Protein AF-A0AAJ1FT06-F1 (afdb_monomer_lite)

Sequence (87 aa):
MRHETLPFSAAVRMNEQDKEELRSMTGENPMYSESKIIRAAIRFFGAVSEDVRRDIIIASLNKEDVRPVMRRHGICVPTEMDESSLE

pLDDT: mean 79.84, std 15.59, range [39.38, 94.75]

Structure (mmCIF, N/CA/C/O backbone):
data_AF-A0AAJ1FT0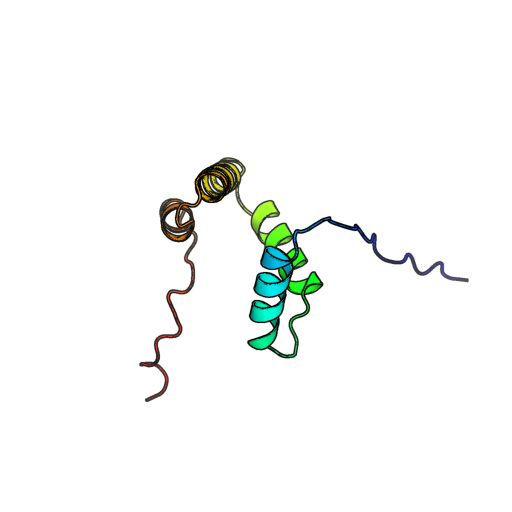6-F1
#
_entry.id   AF-A0AAJ1FT06-F1
#
loop_
_atom_site.group_PDB
_atom_site.id
_atom_site.type_symbol
_atom_site.label_atom_id
_atom_site.label_alt_id
_atom_site.label_comp_id
_atom_site.label_asym_id
_atom_site.label_entity_id
_atom_site.label_seq_id
_atom_site.pdbx_PDB_ins_code
_atom_site.Cartn_x
_atom_site.Cartn_y
_atom_site.Cartn_z
_atom_site.occupancy
_atom_site.B_iso_or_equiv
_atom_site.auth_seq_id
_atom_site.auth_comp_id
_atom_site.auth_asym_id
_atom_site.auth_atom_id
_atom_site.pdbx_PDB_model_num
ATOM 1 N N . MET A 1 1 ? 17.652 -15.528 30.716 1.00 48.47 1 MET A N 1
ATOM 2 C CA . MET A 1 1 ? 16.453 -14.788 30.268 1.00 48.47 1 MET A CA 1
ATOM 3 C C . MET A 1 1 ? 16.567 -14.610 28.764 1.00 48.47 1 MET A C 1
ATOM 5 O O . MET A 1 1 ? 17.598 -14.121 28.321 1.00 48.47 1 MET A O 1
ATOM 9 N N . ARG A 1 2 ? 15.608 -15.099 27.969 1.00 52.28 2 ARG A N 1
ATOM 10 C CA . ARG A 1 2 ? 15.611 -14.862 26.517 1.00 52.28 2 ARG A CA 1
ATOM 11 C C . ARG A 1 2 ? 15.115 -13.434 26.301 1.00 52.28 2 ARG A C 1
ATOM 13 O O . ARG A 1 2 ? 14.020 -13.117 26.747 1.00 52.28 2 ARG A O 1
ATOM 20 N N . HIS A 1 3 ? 15.927 -12.579 25.688 1.00 55.91 3 HIS A N 1
ATOM 21 C CA . HIS A 1 3 ? 15.449 -11.284 25.216 1.00 55.91 3 HIS A CA 1
ATOM 22 C C . HIS A 1 3 ? 14.489 -11.549 24.057 1.00 55.91 3 HIS A C 1
ATOM 24 O O . HIS A 1 3 ? 14.928 -11.842 22.946 1.00 55.91 3 HIS A O 1
ATOM 30 N N . GLU A 1 4 ? 13.185 -11.493 24.317 1.00 56.66 4 GLU A N 1
ATOM 31 C CA . GLU A 1 4 ? 12.200 -11.361 23.249 1.00 56.66 4 GLU A CA 1
ATOM 32 C C . GLU A 1 4 ? 12.472 -10.027 22.558 1.00 56.66 4 GLU A C 1
ATOM 34 O O . GLU A 1 4 ? 12.249 -8.950 23.111 1.00 56.66 4 GLU A O 1
ATOM 39 N N . THR A 1 5 ? 13.068 -10.090 21.370 1.00 64.31 5 THR A N 1
ATOM 40 C CA . THR A 1 5 ? 13.261 -8.905 20.545 1.00 64.31 5 THR A CA 1
ATOM 41 C C . THR A 1 5 ? 11.886 -8.500 20.036 1.00 64.31 5 THR A C 1
ATOM 43 O O . THR A 1 5 ? 11.317 -9.174 19.177 1.00 64.31 5 THR A O 1
ATOM 46 N N . LEU A 1 6 ? 11.324 -7.432 20.602 1.00 60.62 6 LEU A N 1
ATOM 47 C CA . LEU A 1 6 ? 10.101 -6.846 20.070 1.00 60.62 6 LEU A CA 1
ATOM 48 C C . LEU A 1 6 ? 10.353 -6.449 18.606 1.00 60.62 6 LEU A C 1
ATOM 50 O O . LEU A 1 6 ? 11.416 -5.896 18.301 1.00 60.62 6 LEU A O 1
ATOM 54 N N . PRO A 1 7 ? 9.420 -6.744 17.687 1.00 62.56 7 PRO A N 1
ATOM 55 C CA . PRO A 1 7 ? 9.586 -6.371 16.293 1.00 62.56 7 PRO A CA 1
ATOM 56 C C . PRO A 1 7 ? 9.724 -4.851 16.175 1.00 62.56 7 PRO A C 1
ATOM 58 O O . PRO A 1 7 ? 9.068 -4.098 16.897 1.00 62.56 7 PRO A O 1
ATOM 61 N N . PHE A 1 8 ? 10.574 -4.406 15.249 1.00 71.00 8 PHE A N 1
ATOM 62 C CA . PHE A 1 8 ? 10.740 -2.990 14.938 1.00 71.00 8 PHE A CA 1
ATOM 63 C C . PHE A 1 8 ? 9.376 -2.349 14.642 1.00 71.00 8 PHE A C 1
ATOM 65 O O . PHE A 1 8 ? 8.640 -2.808 13.765 1.00 71.00 8 PHE A O 1
ATOM 72 N N . SER A 1 9 ? 9.048 -1.296 15.392 1.00 71.19 9 SER A N 1
ATOM 73 C CA . SER A 1 9 ? 7.823 -0.517 15.231 1.00 71.19 9 SER A CA 1
ATOM 74 C C . SER A 1 9 ? 8.178 0.854 14.672 1.00 71.19 9 SER A C 1
ATOM 76 O O . SER A 1 9 ? 8.958 1.591 15.277 1.00 71.19 9 SER A O 1
ATOM 78 N N . ALA A 1 10 ? 7.620 1.184 13.508 1.00 79.19 10 ALA A N 1
ATOM 79 C CA . ALA A 1 10 ? 7.776 2.484 12.870 1.00 79.19 10 ALA A CA 1
ATOM 80 C C . ALA A 1 10 ? 6.480 3.285 12.997 1.00 79.19 10 ALA A C 1
ATOM 82 O O . ALA A 1 10 ? 5.396 2.769 12.720 1.00 79.19 10 ALA A O 1
ATOM 83 N N . ALA A 1 11 ? 6.601 4.556 13.376 1.00 81.88 11 ALA A N 1
ATOM 84 C CA . ALA A 1 11 ? 5.492 5.499 13.361 1.00 81.88 11 ALA A CA 1
ATOM 85 C C . ALA A 1 11 ? 5.503 6.286 12.044 1.00 81.88 11 ALA A C 1
ATOM 87 O O . ALA A 1 11 ? 6.517 6.886 11.686 1.00 81.88 11 ALA A O 1
ATOM 88 N N . VAL A 1 12 ? 4.370 6.303 11.341 1.00 82.00 12 VAL A N 1
ATOM 89 C CA . VAL A 1 12 ? 4.170 7.084 10.113 1.00 82.00 12 VAL A CA 1
ATOM 90 C C . VAL A 1 12 ? 3.123 8.157 10.390 1.00 82.00 12 VAL A C 1
ATOM 92 O O . VAL A 1 12 ? 2.108 7.893 11.033 1.00 82.00 12 VAL A O 1
ATOM 95 N N . ARG A 1 13 ? 3.376 9.387 9.932 1.00 84.81 13 ARG A N 1
ATOM 96 C CA . ARG A 1 13 ? 2.381 10.465 9.976 1.00 84.81 13 ARG A CA 1
ATOM 97 C C . ARG A 1 13 ? 1.500 10.367 8.737 1.00 84.81 13 ARG A C 1
ATOM 99 O O . ARG A 1 13 ? 2.014 10.395 7.626 1.00 84.81 13 ARG A O 1
ATOM 106 N N . MET A 1 14 ? 0.195 10.284 8.954 1.00 87.19 14 MET A N 1
ATOM 107 C CA . MET A 1 14 ? -0.839 10.316 7.921 1.00 87.19 14 MET A CA 1
ATOM 108 C C . MET A 1 14 ? -1.860 11.389 8.292 1.00 87.19 14 MET A C 1
ATOM 110 O O . MET A 1 14 ? -2.074 11.641 9.486 1.00 87.19 14 MET A O 1
ATOM 114 N N . ASN A 1 15 ? -2.457 12.029 7.287 1.00 92.69 15 ASN A N 1
ATOM 115 C CA . ASN A 1 15 ? -3.581 12.931 7.518 1.00 92.69 15 ASN A CA 1
ATOM 116 C C . ASN A 1 15 ? -4.819 12.114 7.962 1.00 92.69 15 ASN A C 1
ATOM 118 O O . ASN A 1 15 ? -4.801 10.884 7.918 1.00 92.69 15 ASN A O 1
ATOM 122 N N . GLU A 1 16 ? -5.866 12.778 8.451 1.00 92.75 16 GLU A N 1
ATOM 123 C CA . GLU A 1 16 ? -7.025 12.054 8.995 1.00 92.75 16 GLU A CA 1
ATOM 124 C C . GLU A 1 16 ? -7.870 11.376 7.905 1.00 92.75 16 GLU A C 1
ATOM 126 O O . GLU A 1 16 ? -8.338 10.264 8.124 1.00 92.75 16 GLU A O 1
ATOM 131 N N . GLN A 1 17 ? -7.956 11.972 6.713 1.00 91.75 17 GLN A N 1
ATOM 132 C CA . GLN A 1 17 ? -8.656 11.395 5.561 1.00 91.75 17 GLN A CA 1
ATOM 133 C C . GLN A 1 17 ? -8.052 10.040 5.154 1.00 91.75 17 GLN A C 1
ATOM 135 O O . GLN A 1 17 ? -8.761 9.040 5.091 1.00 91.75 17 GLN A O 1
ATOM 140 N N . ASP A 1 18 ? -6.730 9.968 4.970 1.00 88.00 18 ASP A N 1
ATOM 141 C CA . ASP A 1 18 ? -6.033 8.734 4.583 1.00 88.00 18 ASP A CA 1
ATOM 142 C C . ASP A 1 18 ? -6.174 7.644 5.663 1.00 88.00 18 ASP A C 1
ATOM 144 O O . ASP A 1 18 ? -6.184 6.448 5.367 1.00 88.00 18 ASP A O 1
ATOM 148 N N . LYS A 1 19 ? -6.259 8.038 6.944 1.00 89.06 19 LYS A N 1
ATOM 149 C CA . LYS A 1 19 ? -6.508 7.092 8.042 1.00 89.06 19 LYS A CA 1
ATOM 150 C C . LYS A 1 19 ? -7.935 6.562 8.020 1.00 89.06 19 LYS A C 1
ATOM 152 O O . LYS A 1 19 ? -8.127 5.383 8.301 1.00 89.06 19 LYS A O 1
ATOM 157 N N . GLU A 1 20 ? -8.923 7.408 7.744 1.00 90.19 20 GLU A N 1
ATOM 158 C CA . GLU A 1 20 ? -10.320 6.986 7.623 1.00 90.19 20 GLU A CA 1
ATOM 159 C C . GLU A 1 20 ? -10.502 6.015 6.454 1.00 90.19 20 GLU A C 1
ATOM 161 O O . GLU A 1 20 ? -11.135 4.973 6.623 1.00 90.19 20 GLU A O 1
ATOM 166 N N . GLU A 1 21 ? -9.861 6.284 5.316 1.00 87.44 21 GLU A N 1
ATOM 167 C CA . GLU A 1 21 ? -9.821 5.363 4.175 1.00 87.44 21 GLU A CA 1
ATOM 168 C C . GLU A 1 21 ? -9.124 4.042 4.533 1.00 87.44 21 GLU A C 1
ATOM 170 O O . GLU A 1 21 ? -9.630 2.964 4.236 1.00 87.44 21 GLU A O 1
ATOM 175 N N . LEU A 1 22 ? -8.001 4.081 5.256 1.00 87.56 22 LEU A N 1
ATOM 176 C CA . LEU A 1 22 ? -7.345 2.852 5.710 1.00 87.56 22 LEU A CA 1
ATOM 177 C C . LEU A 1 22 ? -8.219 2.048 6.691 1.00 87.56 22 LEU A C 1
ATOM 179 O O . LEU A 1 22 ? -8.208 0.815 6.669 1.00 87.56 22 LEU A O 1
ATOM 183 N N . ARG A 1 23 ? -8.978 2.729 7.556 1.00 88.19 23 ARG A N 1
ATOM 184 C CA . ARG A 1 23 ? -9.926 2.096 8.483 1.00 88.19 23 ARG A CA 1
ATOM 185 C C . ARG A 1 23 ? -11.099 1.468 7.755 1.00 88.19 23 ARG A C 1
ATOM 187 O O . ARG A 1 23 ? -11.494 0.366 8.131 1.00 88.19 23 ARG A O 1
ATOM 194 N N . SER A 1 24 ? -11.637 2.112 6.722 1.00 87.31 24 SER A N 1
ATOM 195 C CA . SER A 1 24 ? -12.750 1.543 5.957 1.00 87.31 24 SER A CA 1
ATOM 196 C C . SER A 1 24 ? -12.357 0.206 5.319 1.00 87.31 24 SER A C 1
ATOM 198 O O . SER A 1 24 ? -13.117 -0.754 5.429 1.00 87.31 24 SER A O 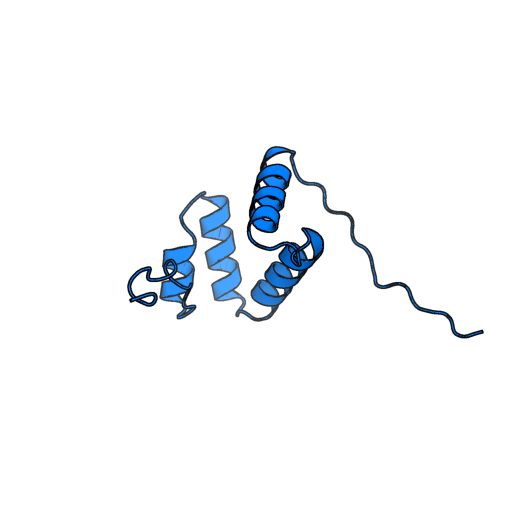1
ATOM 200 N N . MET A 1 25 ? -11.117 0.077 4.828 1.00 82.81 25 MET A N 1
ATOM 201 C CA . MET A 1 25 ? -10.570 -1.190 4.314 1.00 82.81 25 MET A CA 1
ATOM 202 C C . MET A 1 25 ? -10.509 -2.315 5.364 1.00 82.81 25 MET A C 1
ATOM 204 O O . MET A 1 25 ? -10.497 -3.494 5.015 1.00 82.81 25 MET A O 1
ATOM 208 N N . THR A 1 26 ? -10.447 -1.991 6.661 1.00 83.12 26 THR A N 1
ATOM 209 C CA . THR A 1 26 ? -10.524 -3.006 7.732 1.00 83.12 26 THR A CA 1
ATOM 210 C C . THR A 1 26 ? -11.956 -3.454 8.023 1.00 83.12 26 THR A C 1
ATOM 212 O O . THR A 1 26 ? -12.155 -4.544 8.554 1.00 83.12 26 THR A O 1
ATOM 215 N N . GLY A 1 27 ? -12.957 -2.651 7.646 1.00 75.50 27 GLY A N 1
ATOM 216 C CA . GLY A 1 27 ? -14.372 -2.981 7.824 1.00 75.50 27 GLY A CA 1
ATOM 217 C C . GLY A 1 27 ? -14.819 -4.190 6.999 1.00 75.50 27 GLY A C 1
ATOM 218 O O . GLY A 1 27 ? -15.733 -4.902 7.403 1.00 75.50 27 GLY A O 1
ATOM 219 N N . GLU A 1 28 ? -14.132 -4.467 5.890 1.00 69.44 28 GLU A N 1
ATOM 220 C CA . GLU A 1 28 ? -14.436 -5.578 4.981 1.00 69.44 28 GLU A CA 1
ATOM 221 C C . GLU A 1 28 ? -13.979 -6.946 5.520 1.00 69.44 28 GLU A C 1
ATOM 223 O O . GLU A 1 28 ? -14.459 -7.986 5.066 1.00 69.44 28 GLU A O 1
ATOM 228 N N . ASN A 1 29 ? -13.064 -6.987 6.500 1.00 68.25 29 ASN A N 1
ATOM 229 C CA . ASN A 1 29 ? -12.583 -8.242 7.076 1.00 68.25 29 ASN A CA 1
ATOM 230 C C . ASN A 1 29 ? -12.153 -8.084 8.551 1.00 68.25 29 ASN A C 1
ATOM 232 O O . ASN A 1 29 ? -11.110 -7.480 8.814 1.00 68.25 29 ASN A O 1
ATOM 236 N N . PRO A 1 30 ? -12.842 -8.731 9.515 1.00 68.25 30 PRO A N 1
ATOM 237 C CA . PRO A 1 30 ? -12.544 -8.620 10.950 1.00 68.25 30 PRO A CA 1
ATOM 238 C C . PRO A 1 30 ? -11.111 -9.008 11.348 1.00 68.25 30 PRO A C 1
ATOM 240 O O . PRO A 1 30 ? -10.639 -8.655 12.427 1.00 68.25 30 PRO A O 1
ATOM 243 N N . MET A 1 31 ? -10.407 -9.764 10.500 1.00 76.00 31 MET A N 1
ATOM 244 C CA . MET A 1 31 ? -9.041 -10.221 10.757 1.00 76.00 31 MET A CA 1
ATOM 245 C C . MET A 1 31 ? -7.968 -9.269 10.215 1.00 76.00 31 MET A C 1
ATOM 247 O O . MET A 1 31 ? -6.772 -9.483 10.483 1.00 76.00 31 MET A O 1
ATOM 251 N N . TYR A 1 32 ? -8.348 -8.246 9.446 1.00 80.12 32 TYR A N 1
ATOM 252 C CA . TYR A 1 32 ? -7.434 -7.261 8.876 1.00 80.12 32 TYR A CA 1
ATOM 253 C C . TYR A 1 32 ? -7.320 -6.066 9.819 1.00 80.12 32 TYR A C 1
ATOM 255 O O . TYR A 1 32 ? -8.297 -5.420 10.164 1.00 80.12 32 TYR A O 1
ATOM 263 N N . SER A 1 33 ? -6.095 -5.778 10.260 1.00 87.62 33 SER A N 1
ATOM 264 C CA . SER A 1 33 ? -5.787 -4.544 10.982 1.00 87.62 33 SER A CA 1
ATOM 265 C C . SER A 1 33 ? -5.076 -3.566 10.057 1.00 87.62 33 SER A C 1
ATOM 267 O O . SER A 1 33 ? -4.378 -4.000 9.136 1.00 87.62 33 SER A O 1
ATOM 269 N N . GLU A 1 34 ? -5.168 -2.266 10.345 1.00 88.06 34 GLU A N 1
ATOM 270 C CA . GLU A 1 34 ? -4.461 -1.202 9.610 1.00 88.06 34 GLU A CA 1
ATOM 271 C C . GLU A 1 34 ? -2.978 -1.570 9.385 1.00 88.06 34 GLU A C 1
ATOM 273 O O . GLU A 1 34 ? -2.460 -1.536 8.269 1.00 88.06 34 GLU A O 1
ATOM 278 N N . SER A 1 35 ? -2.292 -2.063 10.426 1.00 87.06 35 SER A N 1
ATOM 279 C CA . SER A 1 35 ? -0.889 -2.481 10.318 1.00 87.06 35 SER A CA 1
ATOM 280 C C . SER A 1 35 ? -0.670 -3.713 9.430 1.00 87.06 35 SER A C 1
ATOM 282 O O . SER A 1 35 ? 0.408 -3.859 8.855 1.00 87.06 35 SER A O 1
ATOM 284 N N . LYS A 1 36 ? -1.632 -4.645 9.336 1.00 88.12 36 LYS A N 1
ATOM 285 C CA . LYS A 1 36 ? -1.540 -5.781 8.398 1.00 88.12 36 LYS A CA 1
ATOM 286 C C . LYS A 1 36 ? -1.682 -5.299 6.957 1.00 88.12 36 LYS A C 1
ATOM 288 O O . LYS A 1 36 ? -0.899 -5.752 6.127 1.00 88.12 36 LYS A O 1
ATOM 293 N N . ILE A 1 37 ? -2.597 -4.366 6.699 1.00 87.38 37 ILE A N 1
ATOM 294 C CA . ILE A 1 37 ? -2.793 -3.759 5.376 1.00 87.38 37 ILE A CA 1
ATOM 295 C C . ILE A 1 37 ? -1.517 -3.031 4.945 1.00 87.38 37 ILE A C 1
ATOM 297 O O . ILE A 1 37 ? -0.962 -3.342 3.893 1.00 87.38 37 ILE A O 1
ATOM 301 N N . ILE A 1 38 ? -0.965 -2.167 5.806 1.00 89.06 38 ILE A N 1
ATOM 302 C CA . ILE A 1 38 ? 0.293 -1.455 5.526 1.00 89.06 38 ILE A CA 1
ATOM 303 C C . ILE A 1 38 ? 1.435 -2.443 5.252 1.00 89.06 38 ILE A C 1
ATOM 305 O O . ILE A 1 38 ? 2.178 -2.289 4.284 1.00 89.06 38 ILE A O 1
ATOM 309 N N . ARG A 1 39 ? 1.578 -3.502 6.062 1.00 88.00 39 ARG A N 1
ATOM 310 C CA . ARG A 1 39 ? 2.613 -4.524 5.827 1.00 88.00 39 ARG A CA 1
ATOM 311 C C . ARG A 1 39 ? 2.419 -5.268 4.507 1.00 88.00 39 ARG A C 1
ATOM 313 O O . ARG A 1 39 ? 3.415 -5.576 3.857 1.00 88.00 39 ARG A O 1
ATOM 320 N N . ALA A 1 40 ? 1.183 -5.581 4.123 1.00 87.50 40 ALA A N 1
ATOM 321 C CA . ALA A 1 40 ? 0.891 -6.219 2.843 1.00 87.50 40 ALA A CA 1
ATOM 322 C C . ALA A 1 40 ? 1.264 -5.297 1.672 1.00 87.50 40 ALA A C 1
ATOM 324 O O . ALA A 1 40 ? 1.966 -5.736 0.764 1.00 87.50 40 ALA A O 1
ATOM 325 N N . ALA A 1 41 ? 0.905 -4.013 1.752 1.00 87.12 41 ALA A N 1
ATOM 326 C CA . ALA A 1 41 ? 1.274 -3.010 0.757 1.00 87.12 41 ALA A CA 1
ATOM 327 C C . ALA A 1 41 ? 2.800 -2.857 0.628 1.00 87.12 41 ALA A C 1
ATOM 329 O O . ALA A 1 41 ? 3.335 -2.933 -0.475 1.00 87.12 41 ALA A O 1
ATOM 330 N N . ILE A 1 42 ? 3.531 -2.733 1.744 1.00 89.38 42 ILE A N 1
ATOM 331 C CA . ILE A 1 42 ? 5.003 -2.641 1.731 1.00 89.38 42 ILE A CA 1
ATOM 332 C C . ILE A 1 42 ? 5.627 -3.888 1.095 1.00 89.38 42 ILE A C 1
ATOM 334 O O . ILE A 1 42 ? 6.544 -3.774 0.283 1.00 89.38 42 ILE A O 1
ATOM 338 N N . ARG A 1 43 ? 5.130 -5.084 1.435 1.00 90.31 43 ARG A N 1
ATOM 339 C CA . ARG A 1 43 ? 5.613 -6.339 0.839 1.00 90.31 43 ARG A CA 1
ATOM 340 C C . ARG A 1 43 ? 5.358 -6.389 -0.660 1.00 90.31 43 ARG A C 1
ATOM 342 O O . ARG A 1 43 ? 6.253 -6.790 -1.393 1.00 90.31 43 ARG A O 1
ATOM 349 N N . PHE A 1 44 ? 4.182 -5.956 -1.105 1.00 88.62 44 PHE A N 1
ATOM 350 C CA . PHE A 1 44 ? 3.866 -5.843 -2.524 1.00 88.62 44 PHE A CA 1
ATOM 351 C C . PHE A 1 44 ? 4.853 -4.905 -3.234 1.00 88.62 44 PHE A C 1
ATOM 353 O O . PHE A 1 44 ? 5.518 -5.320 -4.180 1.00 88.62 44 PHE A O 1
ATOM 360 N N . PHE A 1 45 ? 5.045 -3.684 -2.724 1.00 87.75 45 PHE A N 1
ATOM 361 C CA . PHE A 1 45 ? 5.977 -2.718 -3.317 1.00 87.75 45 PHE A CA 1
ATOM 362 C C . PHE A 1 45 ? 7.445 -3.165 -3.279 1.00 87.75 45 PHE A C 1
ATOM 364 O O . PHE A 1 45 ? 8.228 -2.759 -4.139 1.00 87.75 45 PHE A O 1
ATOM 371 N N . GLY A 1 46 ? 7.825 -3.987 -2.299 1.00 89.31 46 GLY A N 1
ATOM 372 C CA . GLY A 1 46 ? 9.148 -4.606 -2.226 1.00 89.31 46 GLY A CA 1
ATOM 373 C C . GLY A 1 46 ? 9.333 -5.794 -3.175 1.00 89.31 46 GLY A C 1
ATOM 374 O O . GLY A 1 46 ? 10.464 -6.092 -3.542 1.00 89.31 46 GLY A O 1
ATOM 375 N N . ALA A 1 47 ? 8.249 -6.465 -3.572 1.00 89.25 47 ALA A N 1
ATOM 376 C CA . ALA A 1 47 ? 8.284 -7.630 -4.456 1.00 89.25 47 ALA A CA 1
ATOM 377 C C . ALA A 1 47 ? 8.251 -7.265 -5.950 1.00 89.25 47 ALA A C 1
ATOM 379 O O . ALA A 1 47 ? 8.692 -8.059 -6.779 1.00 89.25 47 ALA A O 1
ATOM 380 N N . VAL A 1 48 ? 7.730 -6.087 -6.305 1.00 90.44 48 VAL A N 1
ATOM 381 C CA . VAL A 1 48 ? 7.709 -5.600 -7.693 1.00 90.44 48 VAL A CA 1
ATOM 382 C C . VAL A 1 48 ? 9.043 -4.962 -8.098 1.00 90.44 48 VAL A C 1
ATOM 384 O O . VAL A 1 48 ? 9.801 -4.463 -7.256 1.00 90.44 48 VAL A O 1
ATOM 387 N N . SER A 1 49 ? 9.325 -4.955 -9.405 1.00 91.69 49 SER A N 1
ATOM 388 C CA . SER A 1 49 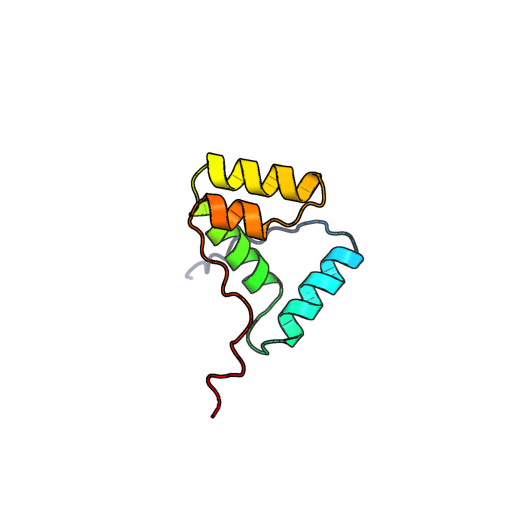? 10.517 -4.298 -9.949 1.00 91.69 49 SER A CA 1
ATOM 389 C C . SER A 1 49 ? 10.490 -2.785 -9.707 1.00 91.69 49 SER A C 1
ATOM 391 O O . SER A 1 49 ? 9.451 -2.184 -9.413 1.00 91.69 49 SER A O 1
ATOM 393 N N . GLU A 1 50 ? 11.660 -2.155 -9.811 1.00 93.12 50 GLU A N 1
ATOM 394 C CA . GLU A 1 50 ? 11.797 -0.714 -9.601 1.00 93.12 50 GLU A CA 1
ATOM 395 C C . GLU A 1 50 ? 10.958 0.112 -10.579 1.00 93.12 50 GLU A C 1
ATOM 397 O O . GLU A 1 50 ? 10.308 1.063 -10.146 1.00 93.12 50 GLU A O 1
ATOM 402 N N . ASP A 1 51 ? 10.889 -0.301 -11.845 1.00 92.75 51 ASP A N 1
ATOM 403 C CA . ASP A 1 51 ? 10.100 0.377 -12.878 1.00 92.75 51 ASP A CA 1
ATOM 404 C C . ASP A 1 51 ? 8.603 0.366 -12.548 1.00 92.75 51 ASP A C 1
ATOM 406 O O . ASP A 1 51 ? 7.945 1.405 -12.571 1.00 92.75 51 ASP A O 1
ATOM 410 N N . VAL A 1 52 ? 8.073 -0.788 -12.127 1.00 92.44 52 VAL A N 1
ATOM 411 C CA . VAL A 1 52 ? 6.666 -0.924 -11.718 1.00 92.44 52 VAL A CA 1
ATOM 412 C C . VAL A 1 52 ? 6.363 -0.016 -10.530 1.00 92.44 52 VAL A C 1
ATOM 414 O O . VAL A 1 52 ? 5.365 0.705 -10.519 1.00 92.44 52 VAL A O 1
ATOM 417 N N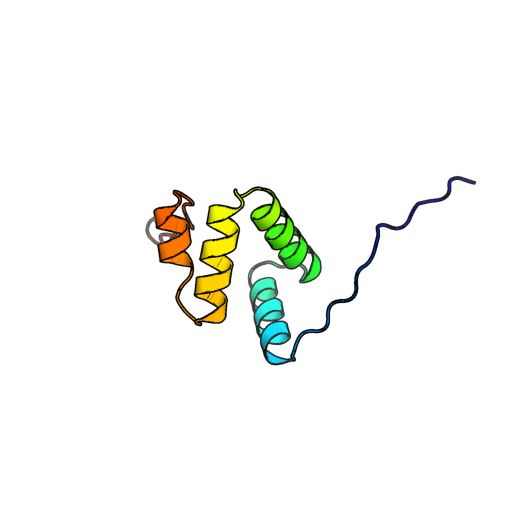 . ARG A 1 53 ? 7.232 -0.036 -9.513 1.00 93.44 53 ARG A N 1
ATOM 418 C CA . ARG A 1 53 ? 7.079 0.797 -8.317 1.00 93.44 53 ARG A CA 1
ATOM 419 C C . ARG A 1 53 ? 7.113 2.283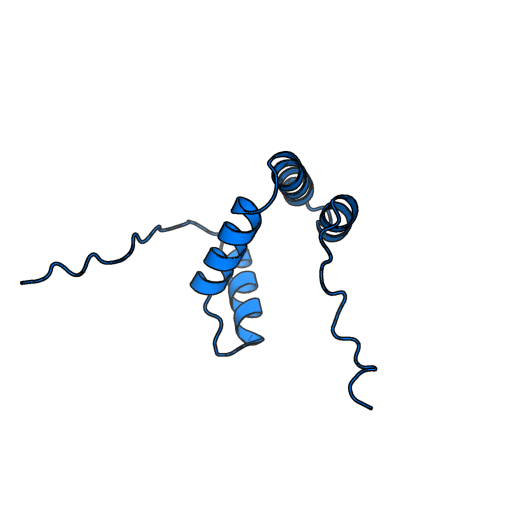 -8.673 1.00 93.44 53 ARG A C 1
ATOM 421 O O . ARG A 1 53 ? 6.288 3.037 -8.163 1.00 93.44 53 ARG A O 1
ATOM 428 N N . ARG A 1 54 ? 8.035 2.698 -9.545 1.00 94.31 54 ARG A N 1
ATOM 429 C CA . ARG A 1 54 ? 8.152 4.078 -10.027 1.00 94.31 54 ARG A CA 1
ATOM 430 C C . ARG A 1 54 ? 6.873 4.528 -10.726 1.00 94.31 54 ARG A C 1
ATOM 432 O O . ARG A 1 54 ? 6.348 5.584 -10.380 1.00 94.31 54 ARG A O 1
ATOM 439 N N . ASP A 1 55 ? 6.360 3.730 -11.653 1.00 94.56 55 ASP A N 1
ATOM 440 C CA . ASP A 1 55 ? 5.171 4.087 -12.428 1.00 94.56 55 ASP A CA 1
ATOM 441 C C . ASP A 1 55 ? 3.922 4.201 -11.547 1.00 94.56 55 ASP A C 1
ATOM 443 O O . ASP A 1 55 ? 3.146 5.146 -11.698 1.00 94.56 55 ASP A O 1
ATOM 447 N N . ILE A 1 56 ? 3.751 3.291 -10.580 1.00 92.06 56 ILE A N 1
ATOM 448 C CA . ILE A 1 56 ? 2.642 3.359 -9.615 1.00 92.06 56 ILE A CA 1
ATOM 449 C C . ILE A 1 56 ? 2.737 4.631 -8.763 1.00 92.06 56 ILE A C 1
ATOM 451 O O . ILE A 1 56 ? 1.728 5.307 -8.560 1.00 92.06 56 ILE A O 1
ATOM 455 N N . ILE A 1 57 ? 3.935 4.981 -8.279 1.00 91.19 57 ILE A N 1
ATOM 456 C CA . ILE A 1 57 ? 4.141 6.199 -7.481 1.00 91.19 57 ILE A CA 1
ATOM 457 C C . ILE A 1 57 ? 3.811 7.445 -8.307 1.00 91.19 57 ILE A C 1
ATOM 459 O O . ILE A 1 57 ? 3.110 8.324 -7.813 1.00 91.19 57 ILE A O 1
ATOM 463 N N . ILE A 1 58 ? 4.276 7.524 -9.557 1.00 94.75 58 ILE A N 1
ATOM 464 C CA . ILE A 1 58 ? 4.000 8.671 -10.434 1.00 94.75 58 ILE A CA 1
ATOM 465 C C . ILE A 1 58 ? 2.493 8.822 -10.666 1.00 94.75 58 ILE A C 1
ATOM 467 O O . ILE A 1 58 ? 1.958 9.912 -10.471 1.00 94.75 58 ILE A O 1
ATOM 471 N N . ALA A 1 59 ? 1.799 7.735 -11.011 1.00 93.75 59 ALA A N 1
ATOM 472 C CA . ALA A 1 59 ? 0.349 7.755 -11.195 1.00 93.75 59 ALA A CA 1
ATOM 473 C C . ALA A 1 59 ? -0.383 8.204 -9.918 1.00 93.75 59 ALA A C 1
ATOM 475 O O . ALA A 1 59 ? -1.237 9.086 -9.973 1.00 93.75 59 ALA A O 1
ATOM 476 N N . SER A 1 60 ? 0.011 7.680 -8.752 1.00 89.19 60 SER A N 1
ATOM 477 C CA . SER A 1 60 ? -0.574 8.065 -7.462 1.00 89.19 60 SER A CA 1
ATOM 478 C C . SER A 1 60 ? -0.356 9.547 -7.130 1.00 89.19 60 SER A C 1
ATOM 480 O O . SER A 1 60 ? -1.303 10.219 -6.721 1.00 89.19 60 SER A O 1
ATOM 482 N N . LEU A 1 61 ? 0.847 10.089 -7.358 1.00 90.56 61 LEU A N 1
ATOM 483 C CA . LEU A 1 61 ? 1.142 11.513 -7.141 1.00 90.56 61 LEU A CA 1
ATOM 484 C C . LEU A 1 61 ? 0.315 12.425 -8.058 1.00 90.56 61 LEU A C 1
ATOM 486 O O . LEU A 1 61 ? -0.071 13.520 -7.651 1.00 90.56 61 LEU A O 1
ATOM 490 N N . ASN A 1 62 ? -0.001 11.949 -9.263 1.00 94.56 62 ASN A N 1
ATOM 491 C CA . ASN A 1 62 ? -0.861 12.643 -10.219 1.00 94.56 62 ASN A CA 1
ATOM 492 C C . ASN A 1 62 ? -2.361 12.386 -9.996 1.00 94.56 62 ASN A C 1
ATOM 494 O O . ASN A 1 62 ? -3.180 12.910 -10.749 1.00 94.56 62 ASN A O 1
ATOM 498 N N . LYS A 1 63 ? -2.735 11.623 -8.956 1.00 89.75 63 LYS A N 1
ATOM 499 C CA . LYS A 1 63 ? -4.120 11.213 -8.660 1.00 89.75 63 LYS A CA 1
ATOM 500 C C . LYS A 1 63 ? -4.776 10.427 -9.804 1.00 89.75 63 LYS A C 1
ATOM 502 O O . LYS A 1 63 ? -5.989 10.488 -9.992 1.00 89.75 63 LYS A O 1
ATOM 507 N N . GLU A 1 64 ? -3.973 9.703 -10.575 1.00 92.25 64 GLU A N 1
ATOM 508 C CA . GLU A 1 64 ? -4.439 8.806 -11.625 1.00 92.25 64 GLU A CA 1
ATOM 509 C C . GLU A 1 64 ? -4.829 7.444 -11.041 1.00 92.25 64 GLU A C 1
ATOM 511 O O . GLU A 1 64 ? -4.319 7.009 -10.005 1.00 92.25 64 GLU A O 1
ATOM 516 N N . ASP A 1 65 ? -5.718 6.736 -11.737 1.00 88.81 65 ASP A N 1
ATOM 517 C CA . ASP A 1 65 ? -6.022 5.349 -11.405 1.00 88.81 65 ASP A CA 1
ATOM 518 C C . ASP A 1 65 ? -4.770 4.482 -11.609 1.00 88.81 65 ASP A C 1
ATOM 520 O O . ASP A 1 65 ? -4.200 4.419 -12.701 1.00 88.81 65 ASP A O 1
ATOM 524 N N . VAL A 1 66 ? -4.346 3.789 -10.554 1.00 89.94 66 VAL A N 1
ATOM 525 C CA . VAL A 1 66 ? -3.177 2.903 -10.587 1.00 89.94 66 VAL A CA 1
ATOM 526 C C . VAL A 1 66 ? -3.492 1.542 -11.214 1.00 89.94 66 VAL A C 1
ATOM 528 O O . VAL A 1 66 ? -2.573 0.846 -11.649 1.00 89.94 66 VAL A O 1
ATOM 531 N N . ARG A 1 67 ? -4.771 1.149 -11.336 1.00 89.31 67 ARG A N 1
ATOM 532 C CA . ARG A 1 67 ? -5.173 -0.162 -11.884 1.00 89.31 67 ARG A CA 1
ATOM 533 C C . ARG A 1 67 ? -4.710 -0.360 -13.337 1.00 89.31 67 ARG A C 1
ATOM 535 O O . ARG A 1 67 ? -4.136 -1.412 -13.623 1.00 89.31 67 ARG A O 1
ATOM 542 N N . PRO A 1 68 ? -4.872 0.605 -14.269 1.00 89.88 68 PRO A N 1
ATOM 543 C CA . PRO A 1 68 ? -4.318 0.497 -15.618 1.00 89.88 68 PRO A CA 1
ATOM 544 C C . PRO A 1 68 ? -2.791 0.374 -15.639 1.00 89.88 68 PRO A C 1
ATOM 546 O O . PRO A 1 68 ? -2.263 -0.376 -16.456 1.00 89.88 68 PRO A O 1
ATOM 549 N N . VAL A 1 69 ? -2.081 1.071 -14.746 1.00 89.94 69 VAL A N 1
ATOM 550 C CA . VAL A 1 69 ? -0.613 0.993 -14.638 1.00 89.94 69 VAL A CA 1
ATOM 551 C C . VAL A 1 69 ? -0.186 -0.402 -14.193 1.00 89.94 69 VAL A C 1
ATOM 553 O O . VAL A 1 69 ? 0.649 -1.028 -14.841 1.00 89.94 69 VAL A O 1
ATOM 556 N N . MET A 1 70 ? -0.825 -0.939 -13.152 1.00 88.94 70 MET A N 1
ATOM 557 C CA . MET A 1 70 ? -0.592 -2.307 -12.682 1.00 88.94 70 MET A CA 1
ATOM 558 C C . MET A 1 70 ? -0.862 -3.338 -13.789 1.00 88.94 70 MET A C 1
ATOM 560 O O . MET A 1 70 ? -0.042 -4.230 -14.006 1.00 88.94 70 MET A O 1
ATOM 564 N N . ARG A 1 71 ? -1.948 -3.172 -14.559 1.00 90.25 71 ARG A N 1
ATOM 565 C CA . ARG A 1 71 ? -2.284 -4.051 -15.694 1.00 90.25 71 ARG A CA 1
ATOM 566 C C . ARG A 1 71 ? -1.246 -4.008 -16.819 1.00 90.25 71 ARG A C 1
ATOM 568 O O . ARG A 1 71 ? -0.919 -5.063 -17.352 1.00 90.25 71 ARG A O 1
ATOM 575 N N . ARG A 1 72 ? -0.699 -2.833 -17.168 1.00 90.12 72 ARG A N 1
ATOM 576 C CA . ARG A 1 72 ? 0.383 -2.714 -18.178 1.00 90.12 72 ARG A CA 1
ATOM 577 C C . ARG A 1 72 ? 1.619 -3.525 -17.794 1.00 90.12 72 ARG A C 1
ATOM 579 O O . ARG A 1 72 ? 2.296 -4.051 -18.669 1.00 90.12 72 ARG A O 1
ATOM 586 N N . HIS A 1 73 ? 1.867 -3.653 -16.495 1.00 90.00 73 HIS A N 1
ATOM 587 C CA . HIS A 1 73 ? 2.968 -4.428 -15.927 1.00 90.00 73 HIS A CA 1
ATOM 588 C C . HIS A 1 73 ? 2.611 -5.895 -15.638 1.00 90.00 73 HIS A C 1
ATOM 590 O O . HIS A 1 73 ? 3.367 -6.598 -14.973 1.00 90.00 73 HIS A O 1
ATOM 596 N N . GLY A 1 74 ? 1.460 -6.375 -16.119 1.00 87.62 74 GLY A N 1
ATOM 597 C CA . GLY A 1 74 ? 1.021 -7.762 -15.938 1.00 87.62 74 GLY A CA 1
ATOM 598 C C . GLY A 1 74 ? 0.553 -8.104 -14.520 1.00 87.62 74 GLY A C 1
ATOM 599 O O . GLY A 1 74 ? 0.346 -9.276 -14.212 1.00 87.62 74 GLY A O 1
ATOM 600 N N . ILE A 1 75 ? 0.361 -7.109 -13.648 1.00 87.31 75 ILE A N 1
ATOM 601 C CA . ILE A 1 75 ? -0.162 -7.314 -12.295 1.00 87.31 75 ILE A CA 1
ATOM 602 C C . ILE A 1 75 ? -1.686 -7.316 -12.371 1.00 87.31 75 ILE A C 1
ATOM 604 O O . ILE A 1 75 ? -2.329 -6.276 -12.538 1.00 87.31 75 ILE A O 1
ATOM 608 N N . CYS A 1 76 ? -2.266 -8.511 -12.263 1.00 71.75 76 CYS A N 1
ATOM 609 C CA . CYS A 1 76 ? -3.708 -8.687 -12.294 1.00 71.75 76 CYS A CA 1
ATOM 610 C C . CYS A 1 76 ? -4.305 -8.261 -10.948 1.00 71.75 76 CYS A C 1
ATOM 612 O O . CYS A 1 76 ? -4.174 -8.962 -9.945 1.00 71.75 76 CYS A O 1
ATOM 614 N N . VAL A 1 77 ? -4.943 -7.093 -10.922 1.00 63.69 77 VAL A N 1
ATOM 615 C CA . VAL A 1 77 ? -5.822 -6.707 -9.815 1.00 63.69 77 VAL A CA 1
ATOM 616 C C . VAL A 1 77 ? -7.120 -7.493 -10.005 1.00 63.69 77 VAL A C 1
ATOM 618 O O . VAL A 1 77 ? -7.691 -7.384 -11.098 1.00 63.69 77 VAL A O 1
ATOM 621 N N . PRO A 1 78 ? -7.583 -8.286 -9.016 1.00 57.78 78 PRO A N 1
ATOM 622 C CA . PRO A 1 78 ? -8.896 -8.911 -9.079 1.00 57.78 78 PRO A CA 1
ATOM 623 C C . PRO A 1 78 ? -9.906 -7.814 -9.385 1.00 57.78 78 PRO A C 1
ATOM 625 O O . PRO A 1 78 ? -10.040 -6.842 -8.642 1.00 57.78 78 PRO A O 1
ATOM 628 N N . THR A 1 79 ? -10.517 -7.916 -10.556 1.00 50.53 79 THR A N 1
ATOM 629 C CA . THR A 1 79 ? -11.602 -7.019 -10.928 1.00 50.53 79 THR A CA 1
ATOM 630 C C . THR A 1 79 ? -12.780 -7.606 -10.180 1.00 50.53 79 THR A C 1
ATOM 632 O O . THR A 1 79 ? -13.043 -8.776 -10.415 1.00 50.53 79 THR A O 1
ATOM 635 N N . GLU A 1 80 ? -13.275 -6.865 -9.186 1.00 51.94 80 GLU A N 1
ATOM 636 C CA . GLU A 1 80 ? -14.522 -7.024 -8.421 1.00 51.94 80 GLU A CA 1
ATOM 637 C C . GLU A 1 80 ? -15.124 -8.430 -8.435 1.00 51.94 80 GLU A C 1
ATOM 639 O O . GLU A 1 80 ? -15.462 -8.927 -9.501 1.00 51.94 80 GLU A O 1
ATOM 644 N N . MET A 1 81 ? -15.257 -9.047 -7.248 1.00 49.78 81 MET A N 1
ATOM 645 C CA . MET A 1 81 ? -15.968 -10.315 -7.050 1.00 49.78 81 MET A CA 1
ATOM 646 C C . MET A 1 81 ? -17.102 -10.448 -8.060 1.00 49.78 81 MET A C 1
ATOM 648 O O . MET A 1 81 ? -18.086 -9.718 -7.993 1.00 49.78 81 MET A O 1
ATOM 652 N N . ASP A 1 82 ? -16.897 -11.339 -9.021 1.00 43.09 82 ASP A N 1
ATOM 653 C CA . ASP A 1 82 ? -17.880 -11.657 -10.032 1.00 43.09 82 ASP A CA 1
ATOM 654 C C . ASP A 1 82 ? -19.071 -12.247 -9.265 1.00 43.09 82 ASP A C 1
ATOM 656 O O . ASP A 1 82 ? -19.034 -13.406 -8.844 1.00 43.09 82 ASP A O 1
ATOM 660 N N . GLU A 1 83 ? -20.098 -11.432 -8.986 1.00 45.16 83 GLU A N 1
ATOM 661 C CA . GLU A 1 83 ? -21.330 -11.877 -8.314 1.00 45.16 83 GLU A CA 1
ATOM 662 C C . GLU A 1 83 ? -22.003 -13.029 -9.083 1.00 45.16 83 GLU A C 1
ATOM 664 O O . GLU A 1 83 ? -22.852 -13.726 -8.537 1.00 45.16 83 GLU A O 1
ATOM 669 N N . SER A 1 84 ? -21.565 -13.300 -10.318 1.00 45.97 84 SER A N 1
ATOM 670 C CA . SER A 1 84 ? -21.973 -14.453 -11.118 1.00 45.97 84 SER A CA 1
ATOM 671 C C . SER A 1 84 ? -21.408 -15.806 -10.653 1.00 45.97 84 SER A C 1
ATOM 673 O O . SER A 1 84 ? -21.821 -16.838 -11.171 1.00 45.97 84 SER A O 1
ATOM 675 N N . SER A 1 85 ? -20.493 -15.850 -9.674 1.00 44.97 85 SER A N 1
ATOM 676 C CA . SER A 1 85 ? -19.973 -17.115 -9.114 1.00 44.97 85 SER A CA 1
ATOM 677 C C . SER A 1 85 ? -20.751 -17.631 -7.889 1.00 44.97 85 SER A C 1
ATOM 679 O O . SER A 1 85 ? -20.292 -18.564 -7.228 1.00 44.97 85 SER A O 1
ATOM 681 N N . LEU A 1 86 ? -21.899 -17.023 -7.562 1.00 47.94 86 LEU A N 1
ATOM 682 C CA . LEU A 1 86 ? -22.775 -17.419 -6.448 1.00 47.94 86 LEU A CA 1
ATOM 683 C C . LEU A 1 86 ? -24.121 -18.038 -6.880 1.00 47.94 86 LEU A C 1
ATOM 685 O O . LEU A 1 86 ? -24.987 -18.214 -6.022 1.00 47.94 86 LEU A O 1
ATOM 689 N N . GLU A 1 87 ? -24.290 -18.413 -8.153 1.00 39.38 87 GLU A N 1
ATOM 690 C CA . GLU A 1 87 ? -25.438 -19.221 -8.617 1.00 39.38 87 GLU A CA 1
ATOM 691 C C . GLU A 1 87 ? -25.111 -20.714 -8.764 1.00 39.38 87 GLU A C 1
ATOM 693 O O . GLU A 1 87 ? -24.044 -21.055 -9.328 1.00 39.38 87 GLU A O 1
#

Radius of gyration: 16.72 Å; chains: 1; bounding box: 42×32×48 Å

Organism: Pantoea ananas (NCBI:txid553)

Secondary structure (DSSP, 8-state):
-----PPP-------HHHHHHHHHHHHT-TT--HHHHHHHHHHHHHHS-HHHHHHHHHHHH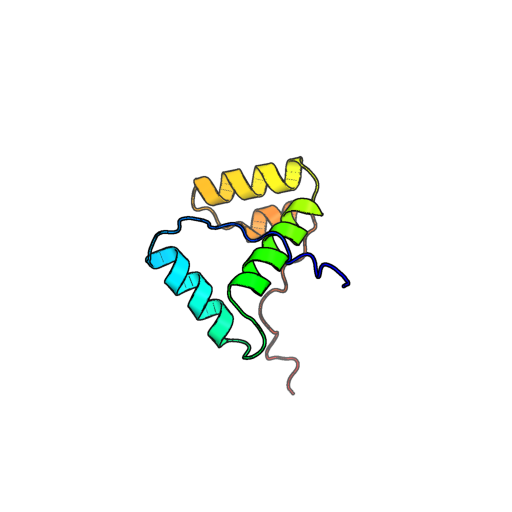TT--HHHHHHHTT-----S--GGGG-

Foldseek 3Di:
DDPPDDPDDDDDDDDVVVVVVLVVVCVVDVVDDSVNVVVVVVVVLVPDDPVLNVQLVVCVVVVHDCQVSCVVVVNDDPDPDPPVVPD